Protein AF-A0A3B9J6S6-F1 (afdb_monomer_lite)

Structure (mmCIF, N/CA/C/O backbone):
data_AF-A0A3B9J6S6-F1
#
_entry.id   AF-A0A3B9J6S6-F1
#
loop_
_atom_site.group_PDB
_atom_site.id
_atom_site.type_symbol
_atom_site.label_atom_id
_atom_site.label_alt_id
_atom_site.label_comp_id
_atom_site.label_asym_id
_atom_site.label_entity_id
_atom_site.label_seq_id
_atom_site.pdbx_PDB_ins_code
_atom_site.Cartn_x
_atom_site.Cartn_y
_atom_site.Cartn_z
_atom_site.occupancy
_atom_site.B_iso_or_equiv
_atom_site.auth_seq_id
_atom_site.auth_comp_id
_atom_site.auth_asym_id
_atom_site.auth_atom_id
_atom_site.pdbx_PDB_model_num
ATOM 1 N N . MET A 1 1 ? 16.537 3.281 -15.828 1.00 79.25 1 MET A N 1
ATOM 2 C CA . MET A 1 1 ? 15.243 2.947 -16.466 1.00 79.25 1 MET A CA 1
ATOM 3 C C . MET A 1 1 ? 15.272 1.509 -16.943 1.00 79.25 1 MET A C 1
ATOM 5 O O . MET A 1 1 ? 16.335 1.067 -17.355 1.00 79.25 1 MET A O 1
ATOM 9 N N . LEU A 1 2 ? 14.136 0.812 -16.906 1.00 86.00 2 LEU A N 1
ATOM 10 C CA . LEU A 1 2 ? 14.035 -0.551 -17.427 1.00 86.00 2 LEU A CA 1
ATOM 11 C C . LEU A 1 2 ? 14.153 -0.561 -18.961 1.00 86.00 2 LEU A C 1
ATOM 13 O O . LEU A 1 2 ? 13.562 0.283 -19.645 1.00 86.00 2 LEU A O 1
ATOM 17 N N . THR A 1 3 ? 14.877 -1.534 -19.499 1.00 93.44 3 THR A N 1
ATOM 18 C CA . THR A 1 3 ? 14.862 -1.912 -20.917 1.00 93.44 3 THR A CA 1
ATOM 19 C C . THR A 1 3 ? 13.465 -2.380 -21.338 1.00 93.44 3 THR A C 1
ATOM 21 O O . THR A 1 3 ? 12.605 -2.669 -20.504 1.00 93.44 3 THR A O 1
ATOM 24 N N . LEU A 1 4 ? 13.208 -2.482 -22.647 1.00 93.12 4 LEU A N 1
ATOM 25 C CA . LEU A 1 4 ? 11.908 -2.946 -23.147 1.00 93.12 4 LEU A CA 1
ATOM 26 C C . LEU A 1 4 ? 11.543 -4.343 -22.613 1.00 93.12 4 LEU A C 1
ATOM 28 O O . LEU A 1 4 ? 10.412 -4.554 -22.182 1.00 93.12 4 LEU A O 1
ATOM 32 N N . ALA A 1 5 ? 12.505 -5.270 -22.597 1.00 96.44 5 ALA A N 1
ATOM 33 C CA . ALA A 1 5 ? 12.297 -6.617 -22.071 1.00 96.44 5 ALA A CA 1
ATOM 34 C C . ALA A 1 5 ? 11.933 -6.589 -20.578 1.00 96.44 5 ALA A C 1
ATOM 36 O O . ALA A 1 5 ? 10.943 -7.195 -20.171 1.00 96.44 5 ALA A O 1
ATOM 37 N N . GLU A 1 6 ? 12.672 -5.824 -19.772 1.00 94.88 6 GLU A N 1
ATOM 38 C CA . GLU A 1 6 ? 12.393 -5.673 -18.341 1.00 94.88 6 GLU A CA 1
ATOM 39 C C . GLU A 1 6 ? 11.028 -5.022 -18.081 1.00 94.88 6 GLU A C 1
ATOM 41 O O . GLU A 1 6 ? 10.301 -5.471 -17.199 1.00 94.88 6 GLU A O 1
ATOM 46 N N . LYS A 1 7 ? 10.622 -4.023 -18.879 1.00 93.88 7 LYS A N 1
ATOM 47 C CA . LYS A 1 7 ? 9.285 -3.406 -18.794 1.00 93.88 7 LYS A CA 1
ATOM 48 C C . LYS A 1 7 ? 8.164 -4.412 -19.040 1.00 93.88 7 LYS A C 1
ATOM 50 O O . LYS A 1 7 ? 7.141 -4.348 -18.357 1.00 93.88 7 LYS A O 1
ATOM 55 N N . ILE A 1 8 ? 8.342 -5.313 -20.009 1.00 96.19 8 ILE A N 1
ATOM 56 C CA . ILE A 1 8 ? 7.363 -6.359 -20.335 1.00 96.19 8 ILE A CA 1
ATOM 57 C C . ILE A 1 8 ? 7.280 -7.372 -19.191 1.00 96.19 8 ILE A C 1
ATOM 59 O O . ILE A 1 8 ? 6.184 -7.664 -18.718 1.00 96.19 8 ILE A O 1
ATOM 63 N N . ILE A 1 9 ? 8.421 -7.871 -18.707 1.00 96.88 9 ILE A N 1
ATOM 64 C CA . ILE A 1 9 ? 8.458 -8.834 -17.596 1.00 96.88 9 ILE A CA 1
ATOM 65 C C . ILE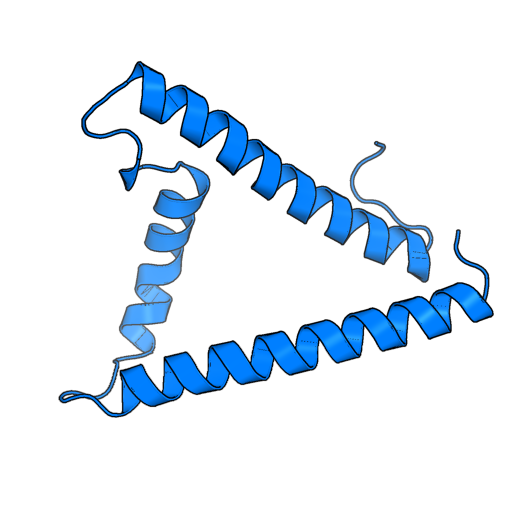 A 1 9 ? 7.841 -8.217 -16.335 1.00 96.88 9 ILE A C 1
ATOM 67 O O . ILE A 1 9 ? 6.999 -8.846 -15.694 1.00 96.88 9 ILE A O 1
ATOM 71 N N . PHE A 1 10 ? 8.197 -6.971 -16.010 1.00 94.44 10 PHE A N 1
ATOM 72 C CA . PHE A 1 10 ? 7.635 -6.253 -14.868 1.00 94.44 10 PHE A CA 1
ATOM 73 C C . PHE A 1 10 ? 6.122 -6.054 -15.011 1.00 94.44 10 PHE A C 1
ATOM 75 O O . PHE A 1 10 ? 5.386 -6.290 -14.055 1.00 94.44 10 PHE A O 1
ATOM 82 N N . ALA A 1 11 ? 5.636 -5.697 -16.207 1.00 95.62 11 ALA A N 1
ATOM 83 C CA . ALA A 1 11 ? 4.204 -5.535 -16.460 1.00 95.62 11 ALA A CA 1
ATOM 84 C C . ALA A 1 11 ? 3.447 -6.847 -16.229 1.00 95.62 11 ALA A C 1
ATOM 86 O O . ALA A 1 11 ? 2.414 -6.857 -15.563 1.00 95.62 11 ALA A O 1
ATOM 87 N N . LEU A 1 12 ? 3.972 -7.963 -16.741 1.00 97.88 12 LEU A N 1
ATOM 88 C CA . LEU A 1 12 ? 3.371 -9.281 -16.547 1.00 97.88 12 LEU A CA 1
ATOM 89 C C . LEU A 1 12 ? 3.344 -9.666 -15.064 1.00 97.88 12 LEU A C 1
ATOM 91 O O . LEU A 1 12 ? 2.299 -10.081 -14.565 1.00 97.88 12 LEU A O 1
ATOM 95 N N . ALA A 1 13 ? 4.450 -9.473 -14.343 1.00 96.25 13 ALA A N 1
ATOM 96 C CA . ALA A 1 13 ? 4.520 -9.747 -12.909 1.00 96.25 13 ALA A CA 1
ATOM 97 C C . ALA A 1 13 ? 3.523 -8.890 -12.106 1.00 96.25 13 ALA A C 1
ATOM 99 O O . ALA A 1 13 ? 2.801 -9.413 -11.253 1.00 96.25 13 ALA A O 1
ATOM 100 N N . LEU A 1 14 ? 3.428 -7.593 -12.419 1.00 94.69 14 LEU A N 1
ATOM 101 C CA . LEU A 1 14 ? 2.472 -6.669 -11.810 1.00 94.69 14 LEU A CA 1
ATOM 102 C C . LEU A 1 14 ? 1.025 -7.113 -12.064 1.00 94.69 14 LEU A C 1
ATOM 104 O O . LEU A 1 14 ? 0.239 -7.203 -11.123 1.00 94.69 14 LEU A O 1
ATOM 108 N N . LEU A 1 15 ? 0.674 -7.434 -13.312 1.00 97.50 15 LEU A N 1
ATOM 109 C CA . LEU A 1 15 ? -0.674 -7.876 -13.682 1.00 97.50 15 LEU A CA 1
ATOM 110 C C . LEU A 1 15 ? -1.061 -9.189 -12.996 1.00 97.50 15 LEU A C 1
ATOM 112 O O . LEU A 1 15 ? -2.178 -9.309 -12.493 1.00 97.50 15 LEU A O 1
ATOM 116 N N . VAL A 1 16 ? -0.142 -10.153 -12.925 1.00 98.25 16 VAL A N 1
ATOM 117 C CA . VAL A 1 16 ? -0.360 -11.424 -12.220 1.00 98.25 16 VAL A CA 1
ATOM 118 C C . VAL A 1 16 ? -0.585 -11.182 -10.723 1.00 98.25 16 VAL A C 1
ATOM 120 O O . VAL A 1 16 ? -1.536 -11.717 -10.148 1.00 98.25 16 VAL A O 1
ATOM 123 N N . SER A 1 17 ? 0.227 -10.329 -10.096 1.00 96.62 17 SER A N 1
ATOM 124 C CA . SER A 1 17 ? 0.072 -9.953 -8.684 1.00 96.62 17 SER A CA 1
ATOM 125 C C . SER A 1 17 ? -1.275 -9.271 -8.409 1.00 96.62 17 SER A C 1
ATOM 127 O O . SER A 1 17 ? -2.001 -9.652 -7.483 1.00 96.62 17 SER A O 1
ATOM 129 N N . LEU A 1 18 ? -1.669 -8.319 -9.261 1.00 96.69 18 LEU A N 1
ATOM 130 C CA . LEU A 1 18 ? -2.963 -7.641 -9.173 1.00 96.69 18 LEU A CA 1
ATOM 131 C C . LEU A 1 18 ? -4.129 -8.611 -9.368 1.00 96.69 18 LEU A C 1
ATOM 133 O O . LEU A 1 18 ? -5.106 -8.534 -8.625 1.00 96.69 18 LEU A O 1
ATOM 137 N N . TYR A 1 19 ? -4.024 -9.556 -10.305 1.00 98.25 19 TYR A N 1
ATOM 138 C CA . TYR A 1 19 ? -5.048 -10.574 -10.532 1.00 98.25 19 TYR A CA 1
ATOM 139 C C . TYR A 1 19 ? -5.299 -11.414 -9.274 1.00 98.25 19 TYR A C 1
ATOM 141 O O . TYR A 1 19 ? -6.446 -11.554 -8.837 1.00 98.25 19 TYR A O 1
ATOM 149 N N . PHE A 1 20 ? -4.243 -11.941 -8.648 1.00 98.31 20 PHE A N 1
ATOM 150 C CA . PHE A 1 20 ? -4.388 -12.740 -7.429 1.00 98.31 20 PHE A CA 1
ATOM 151 C C . PHE A 1 20 ? -4.868 -11.906 -6.237 1.00 98.31 20 PHE A C 1
ATOM 153 O O . PHE A 1 20 ? -5.717 -12.370 -5.470 1.00 98.31 20 PHE A O 1
ATOM 160 N N . THR A 1 21 ? -4.409 -10.658 -6.124 1.00 97.38 21 THR A N 1
ATOM 161 C CA . THR A 1 21 ? -4.894 -9.708 -5.112 1.00 97.38 21 THR A CA 1
ATOM 162 C C . THR A 1 21 ? -6.394 -9.458 -5.275 1.00 97.38 21 THR A C 1
ATOM 164 O O . THR A 1 21 ? -7.157 -9.601 -4.318 1.00 97.38 21 THR A O 1
ATOM 167 N N . TRP A 1 22 ? -6.847 -9.172 -6.499 1.00 98.12 22 TRP A N 1
ATOM 168 C CA . TRP A 1 22 ? -8.258 -8.951 -6.814 1.00 98.12 22 TRP A CA 1
ATOM 169 C C . TRP A 1 22 ? -9.117 -10.174 -6.497 1.00 98.12 22 TRP A C 1
ATOM 171 O O . TRP A 1 22 ? -10.171 -10.042 -5.880 1.00 98.12 22 TRP A O 1
ATOM 181 N N . ARG A 1 23 ? -8.656 -11.382 -6.843 1.00 98.31 23 ARG A N 1
ATOM 182 C CA . ARG A 1 23 ? -9.349 -12.637 -6.503 1.00 98.31 23 ARG A CA 1
ATOM 183 C C . ARG A 1 23 ? -9.549 -12.788 -4.992 1.00 98.31 23 ARG A C 1
ATOM 185 O O . ARG A 1 23 ? -10.619 -13.226 -4.567 1.00 98.31 23 ARG A O 1
ATOM 192 N N . GLY A 1 24 ? -8.553 -12.414 -4.190 1.00 97.69 24 GLY A N 1
ATOM 193 C CA . GLY A 1 24 ? -8.649 -12.401 -2.729 1.00 97.69 24 GLY A CA 1
ATOM 194 C C . GLY A 1 24 ? -9.666 -11.380 -2.215 1.00 97.69 24 GLY A C 1
ATOM 195 O O . GLY A 1 24 ? -10.567 -11.735 -1.453 1.00 97.69 24 GLY A O 1
ATOM 196 N N . VAL A 1 25 ? -9.577 -10.132 -2.681 1.00 96.56 25 VAL A N 1
ATOM 197 C CA . VAL A 1 25 ? -10.501 -9.048 -2.301 1.00 96.56 25 VAL A CA 1
ATOM 198 C C . VAL A 1 25 ? -11.943 -9.379 -2.694 1.00 96.56 25 VAL A C 1
ATOM 200 O O . VAL A 1 25 ? -12.852 -9.242 -1.874 1.00 96.56 25 VAL A O 1
ATOM 203 N N . ALA A 1 26 ? -12.167 -9.879 -3.910 1.00 96.62 26 ALA A N 1
ATOM 204 C CA . ALA A 1 26 ? -13.482 -10.293 -4.396 1.00 96.62 26 ALA A CA 1
ATOM 205 C C . ALA A 1 26 ? -14.087 -11.405 -3.525 1.00 96.62 26 ALA A C 1
ATOM 207 O O . ALA A 1 26 ? -15.266 -11.360 -3.185 1.00 96.62 26 ALA A O 1
ATOM 208 N N . ARG A 1 27 ? -13.272 -12.378 -3.095 1.00 96.69 27 ARG A N 1
ATOM 209 C CA . ARG A 1 27 ? -13.719 -13.435 -2.178 1.00 96.69 27 ARG A CA 1
ATOM 210 C C . ARG A 1 27 ? -14.149 -12.867 -0.825 1.00 96.69 27 ARG A C 1
ATOM 212 O O . ARG A 1 27 ? -15.219 -13.212 -0.336 1.00 96.69 27 ARG A O 1
ATOM 219 N N . ILE A 1 28 ? -13.336 -12.000 -0.222 1.00 94.06 28 ILE A N 1
ATOM 220 C CA . ILE A 1 28 ? -13.635 -11.404 1.091 1.00 94.06 28 ILE A CA 1
ATOM 221 C C . ILE A 1 28 ? -14.904 -10.550 1.018 1.00 94.06 28 ILE A C 1
ATOM 223 O O . ILE A 1 28 ? -15.799 -10.699 1.846 1.00 94.06 28 ILE A O 1
ATOM 227 N N . THR A 1 29 ? -15.002 -9.683 0.012 1.00 92.12 29 THR A N 1
ATOM 228 C CA . THR A 1 29 ? -16.162 -8.800 -0.179 1.00 92.12 29 THR A CA 1
ATOM 229 C C . THR A 1 29 ? -17.442 -9.586 -0.431 1.00 92.12 29 THR A C 1
ATOM 231 O O . THR A 1 29 ? -18.469 -9.261 0.161 1.00 92.12 29 THR A O 1
ATOM 234 N N . HIS A 1 30 ? -17.384 -10.656 -1.228 1.00 92.19 30 HIS A N 1
ATOM 235 C CA . HIS A 1 30 ? -18.518 -11.551 -1.440 1.00 92.19 30 HIS A CA 1
ATOM 236 C C . HIS A 1 30 ? -18.971 -12.224 -0.138 1.00 92.19 30 HIS A C 1
ATOM 238 O O . HIS A 1 30 ? -20.157 -12.192 0.185 1.00 92.19 30 HIS A O 1
ATOM 244 N N . ASN A 1 31 ? -18.033 -12.757 0.650 1.00 92.19 31 ASN A N 1
ATOM 245 C CA . ASN A 1 31 ? -18.344 -13.390 1.932 1.00 92.19 31 ASN A CA 1
ATOM 246 C C . ASN A 1 31 ? -19.003 -12.403 2.910 1.00 92.19 31 ASN A C 1
ATOM 248 O O . ASN A 1 31 ? -20.000 -12.741 3.542 1.00 92.19 31 ASN A O 1
ATOM 252 N N . ILE A 1 32 ? -18.501 -11.166 2.996 1.00 89.44 32 ILE A N 1
ATOM 253 C CA . ILE A 1 32 ? -19.110 -10.110 3.822 1.00 89.44 32 ILE A CA 1
ATOM 254 C C . ILE A 1 32 ? -20.522 -9.779 3.321 1.00 89.44 32 ILE A C 1
ATOM 256 O O . ILE A 1 32 ? -21.451 -9.665 4.117 1.00 89.44 32 ILE A O 1
ATOM 260 N N . ALA A 1 33 ? -20.699 -9.649 2.005 1.00 87.88 33 ALA A N 1
ATOM 261 C CA . ALA A 1 33 ? -21.982 -9.306 1.399 1.00 87.88 33 ALA A CA 1
ATOM 262 C C . ALA A 1 33 ? -23.035 -10.423 1.507 1.00 87.88 33 ALA A C 1
ATOM 264 O O . ALA A 1 33 ? -24.225 -10.126 1.456 1.00 87.88 33 ALA A O 1
ATOM 265 N N . SER A 1 34 ? -22.616 -11.684 1.667 1.00 87.94 34 SER A N 1
ATOM 266 C CA . SER A 1 34 ? -23.515 -12.827 1.883 1.00 87.94 34 SER A CA 1
ATOM 267 C C . SER A 1 34 ? -24.098 -12.927 3.302 1.00 87.94 34 SER A C 1
ATOM 269 O O . SER A 1 34 ? -24.947 -13.782 3.549 1.00 87.94 34 SER A O 1
ATOM 271 N N . GLY A 1 35 ? -23.660 -12.076 4.239 1.00 85.62 35 GLY A N 1
ATOM 272 C CA . GLY A 1 35 ? -24.190 -12.028 5.604 1.00 85.62 35 GLY A CA 1
ATOM 273 C C . GLY A 1 35 ? -25.619 -11.472 5.703 1.00 85.62 35 GLY A C 1
ATOM 274 O O . GLY A 1 35 ? -26.199 -10.989 4.730 1.00 85.62 35 GLY A O 1
ATOM 275 N N . GLN A 1 36 ? -26.204 -11.519 6.907 1.00 82.62 36 GLN A N 1
ATOM 276 C CA . GLN A 1 36 ? -27.492 -10.867 7.161 1.00 82.62 36 GLN A CA 1
ATOM 277 C C . GLN A 1 36 ? -27.344 -9.341 7.183 1.00 82.62 36 GLN A C 1
ATOM 279 O O . GLN A 1 36 ? -26.508 -8.798 7.901 1.00 82.62 36 GLN A O 1
ATOM 284 N N . GLY A 1 37 ? -28.205 -8.663 6.420 1.00 80.12 37 GLY A N 1
ATOM 285 C CA . GLY A 1 37 ? -28.108 -7.227 6.168 1.00 80.12 37 GLY A CA 1
ATOM 286 C C . GLY A 1 37 ? -27.128 -6.939 5.030 1.00 80.12 37 GLY A C 1
ATOM 287 O O . GLY A 1 37 ? -25.933 -7.203 5.131 1.00 80.12 37 GLY A O 1
ATOM 288 N N . LYS A 1 38 ? -27.633 -6.387 3.921 1.00 80.50 38 LYS A N 1
ATOM 289 C CA . LYS A 1 38 ? -26.767 -5.960 2.815 1.00 80.50 38 LYS A CA 1
ATOM 290 C C . LYS A 1 38 ? -25.885 -4.801 3.301 1.00 80.50 38 LYS A C 1
ATOM 292 O O . LYS A 1 38 ? -26.429 -3.875 3.908 1.00 80.50 38 LYS A O 1
ATOM 297 N N . PRO A 1 39 ? -24.568 -4.805 3.024 1.00 83.81 39 PRO A N 1
ATOM 298 C CA . PRO A 1 39 ? -23.722 -3.662 3.331 1.00 83.81 39 PRO A CA 1
ATOM 299 C C . PRO A 1 39 ? -24.268 -2.396 2.669 1.00 83.81 39 PRO A C 1
ATOM 301 O O . PRO A 1 39 ? -24.458 -2.355 1.452 1.00 83.81 39 PRO A O 1
ATOM 304 N N . ASP A 1 40 ? -24.505 -1.355 3.465 1.00 90.12 40 ASP A N 1
ATOM 305 C CA . ASP A 1 40 ? -24.782 -0.027 2.930 1.00 90.12 40 ASP A CA 1
ATOM 306 C C . ASP A 1 40 ? -23.462 0.598 2.454 1.00 90.12 40 ASP A C 1
ATOM 308 O O . ASP A 1 40 ? -22.671 1.147 3.230 1.00 90.12 40 ASP A O 1
ATOM 312 N N . TRP A 1 41 ? -23.216 0.492 1.150 1.00 87.19 41 TRP A N 1
ATOM 313 C CA . TRP A 1 41 ? -22.006 1.001 0.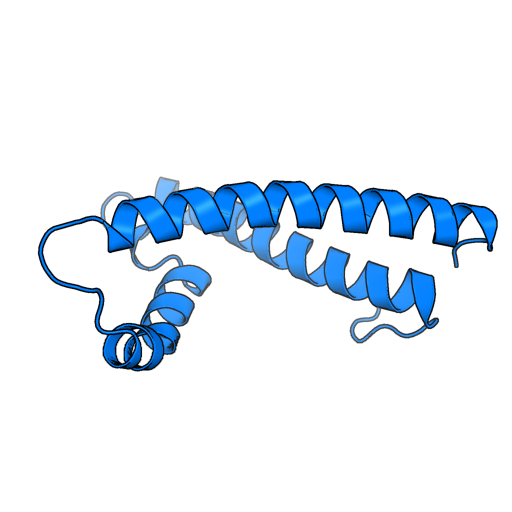510 1.00 87.19 41 TRP A CA 1
ATOM 314 C C . TRP A 1 41 ? -21.866 2.526 0.600 1.00 87.19 41 TRP A C 1
ATOM 316 O O . TRP A 1 41 ? -20.739 3.028 0.596 1.00 87.19 41 TRP A O 1
ATOM 326 N N . GLN A 1 42 ? -22.965 3.273 0.764 1.00 92.75 42 GLN A N 1
ATOM 327 C CA . GLN A 1 42 ? -22.893 4.719 0.984 1.00 92.75 42 GLN A CA 1
ATOM 328 C C . GLN A 1 42 ? -22.312 5.031 2.364 1.00 92.75 42 GLN A C 1
ATOM 330 O O . GLN A 1 42 ? -21.482 5.933 2.506 1.00 92.75 42 GLN A O 1
ATOM 335 N N . VAL A 1 43 ? -22.687 4.258 3.389 1.00 93.06 43 VAL A N 1
ATOM 336 C CA . VAL A 1 43 ? -22.112 4.390 4.737 1.00 93.06 43 VAL A CA 1
ATOM 337 C C . VAL A 1 43 ? -20.626 4.048 4.732 1.00 93.06 43 VAL A C 1
ATOM 339 O O . VAL A 1 43 ? -19.848 4.744 5.389 1.00 93.06 43 VAL A O 1
ATOM 342 N N . VAL A 1 44 ? -20.220 3.010 3.994 1.00 90.56 44 VAL A N 1
ATOM 343 C CA . VAL A 1 44 ? -18.805 2.628 3.851 1.00 90.56 44 VAL A CA 1
ATOM 344 C C . VAL A 1 44 ? -18.000 3.783 3.264 1.00 90.56 44 VAL A C 1
ATOM 346 O O . VAL A 1 44 ? -17.014 4.197 3.872 1.00 90.56 44 VAL A O 1
ATOM 349 N N . LEU A 1 45 ? -18.454 4.361 2.148 1.00 92.56 45 LEU A N 1
ATOM 350 C CA . LEU A 1 45 ? -17.776 5.491 1.512 1.00 92.56 45 LEU A CA 1
ATOM 351 C C . LEU A 1 45 ? -17.712 6.712 2.442 1.00 92.56 45 LEU A C 1
ATOM 353 O O . LEU A 1 45 ? -16.647 7.300 2.617 1.00 92.56 45 LEU A O 1
ATOM 357 N N . ARG A 1 46 ? -18.816 7.036 3.130 1.00 95.69 46 ARG A N 1
ATOM 358 C CA . ARG A 1 46 ? -18.872 8.139 4.105 1.00 95.69 46 ARG A CA 1
ATOM 359 C C . ARG A 1 46 ? -17.902 7.946 5.275 1.00 95.69 46 ARG A C 1
ATOM 361 O O . ARG A 1 46 ? -17.396 8.924 5.818 1.00 95.69 46 ARG A O 1
ATOM 368 N N . LYS A 1 47 ? -17.640 6.701 5.684 1.00 94.62 47 LYS A N 1
ATOM 369 C CA . LYS A 1 47 ? -16.710 6.366 6.778 1.00 94.62 47 LYS A CA 1
ATOM 370 C C . LYS A 1 47 ? -15.274 6.110 6.315 1.00 94.62 47 LYS A C 1
ATOM 372 O O . LYS A 1 47 ? -14.388 6.049 7.169 1.00 94.62 47 LYS A O 1
ATOM 377 N N . ALA A 1 48 ? -15.028 5.993 5.010 1.00 94.50 48 ALA A N 1
ATOM 378 C CA . ALA A 1 48 ? -13.725 5.631 4.458 1.00 94.50 48 ALA A 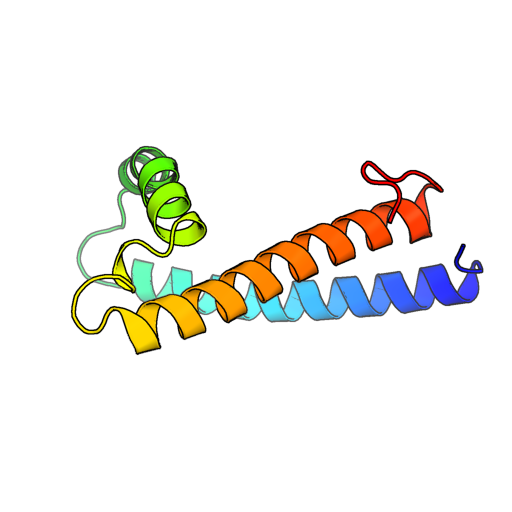CA 1
ATOM 379 C C . ALA A 1 48 ? -12.622 6.603 4.894 1.00 94.50 48 ALA A C 1
ATOM 381 O O . ALA A 1 48 ? -11.581 6.157 5.363 1.00 94.50 48 ALA A O 1
ATOM 382 N N . GLY A 1 49 ? -12.874 7.916 4.857 1.00 95.88 49 GLY A N 1
ATOM 383 C CA . GLY A 1 49 ? -11.898 8.919 5.302 1.00 95.88 49 GLY A CA 1
ATOM 384 C C . GLY A 1 49 ? -11.481 8.743 6.767 1.00 95.88 49 GLY A C 1
ATOM 385 O O . GLY A 1 49 ? -10.295 8.733 7.085 1.00 95.88 49 GLY A O 1
ATOM 386 N N . GLY A 1 50 ? -12.444 8.503 7.663 1.00 96.38 50 GLY A N 1
ATOM 387 C CA . GLY A 1 50 ? -12.156 8.232 9.074 1.00 96.38 50 GLY 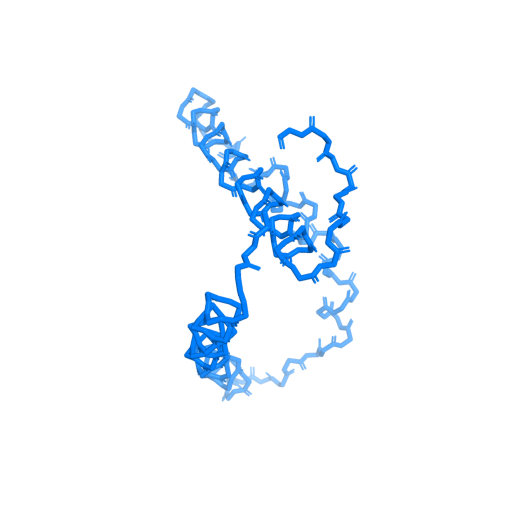A CA 1
ATOM 388 C C . GLY A 1 50 ? -11.421 6.906 9.297 1.00 96.38 50 GLY A C 1
ATOM 389 O O . GLY A 1 50 ? -10.602 6.800 10.210 1.00 96.38 50 GLY A O 1
ATOM 390 N N . ALA A 1 51 ? -11.687 5.894 8.468 1.00 94.75 51 ALA A N 1
ATOM 391 C CA . ALA A 1 51 ? -10.958 4.629 8.494 1.00 94.75 51 ALA A CA 1
ATOM 392 C C . ALA A 1 51 ? -9.511 4.796 8.001 1.00 94.75 51 ALA A C 1
ATOM 394 O O . ALA A 1 51 ? -8.593 4.317 8.663 1.00 94.75 51 ALA A O 1
ATOM 395 N N . ILE A 1 52 ? -9.301 5.536 6.907 1.00 95.31 52 ILE A N 1
ATOM 396 C CA . ILE A 1 52 ? -7.975 5.879 6.376 1.00 95.31 52 ILE A CA 1
ATOM 397 C C . ILE A 1 52 ? -7.175 6.654 7.420 1.00 95.31 52 ILE A C 1
ATOM 399 O O . ILE A 1 52 ? -6.035 6.296 7.695 1.00 95.31 52 ILE A O 1
ATOM 403 N N . PHE A 1 53 ? -7.776 7.656 8.064 1.00 95.69 53 PHE A N 1
ATOM 404 C CA . PHE A 1 53 ? -7.109 8.416 9.120 1.00 95.69 53 PHE A CA 1
ATOM 405 C C . PHE A 1 53 ? -6.635 7.508 10.260 1.00 95.69 53 PHE A C 1
ATOM 407 O O . PHE A 1 53 ? -5.471 7.558 10.652 1.00 95.69 53 PHE A O 1
ATOM 414 N N . LYS A 1 54 ? -7.508 6.623 10.756 1.00 94.31 54 LYS A N 1
ATOM 415 C CA . LYS A 1 54 ? -7.163 5.651 11.809 1.00 94.31 54 LYS A CA 1
ATOM 416 C C . LYS A 1 54 ? -6.063 4.684 11.386 1.00 94.31 54 LYS A C 1
ATOM 418 O O . LYS A 1 54 ? -5.246 4.310 12.223 1.00 94.31 54 LYS A O 1
ATOM 423 N N . PHE A 1 55 ? -6.065 4.272 10.120 1.00 93.38 55 PHE A N 1
ATOM 424 C CA . PHE A 1 55 ? -5.051 3.397 9.543 1.00 93.38 55 PHE A CA 1
ATOM 425 C C . PHE A 1 55 ? -3.692 4.100 9.462 1.00 93.38 55 PHE A C 1
ATOM 427 O O . PHE A 1 55 ? -2.730 3.613 10.042 1.00 93.38 55 PHE A O 1
ATOM 434 N N . VAL A 1 56 ? -3.627 5.278 8.834 1.00 94.81 56 VAL A N 1
ATOM 435 C CA . VAL A 1 56 ? -2.378 6.039 8.650 1.00 94.81 56 VAL A CA 1
ATOM 436 C C . VAL A 1 56 ? -1.778 6.475 9.986 1.00 94.81 56 VAL A C 1
ATOM 438 O O . VAL A 1 56 ? -0.563 6.467 10.148 1.00 94.81 56 VAL A O 1
ATOM 441 N N . THR A 1 57 ? -2.607 6.828 10.968 1.00 93.06 57 THR A N 1
ATOM 442 C CA . THR A 1 57 ? -2.140 7.218 12.311 1.00 93.06 57 THR A CA 1
ATOM 443 C C . THR A 1 57 ? -1.885 6.030 13.237 1.00 93.06 57 THR A C 1
ATOM 445 O O . THR A 1 57 ? -1.449 6.226 14.369 1.00 93.06 57 THR A O 1
ATOM 448 N N . PHE A 1 58 ? -2.194 4.804 12.799 1.00 92.12 58 PHE A N 1
ATOM 449 C CA . PHE A 1 58 ? -2.191 3.602 13.635 1.00 92.12 58 PHE A CA 1
ATOM 450 C C . PHE A 1 58 ? -2.952 3.786 14.962 1.00 92.12 58 PHE A C 1
ATOM 452 O O . PHE A 1 58 ? -2.633 3.150 15.966 1.00 92.12 58 PHE A O 1
ATOM 459 N N . GLN A 1 59 ? -3.998 4.623 14.985 1.00 91.25 59 GLN A N 1
ATOM 460 C CA . GLN A 1 59 ? -4.724 4.993 16.206 1.00 91.25 59 GLN A CA 1
ATOM 461 C C . GLN A 1 59 ? -5.158 3.786 17.071 1.00 91.25 59 GLN A C 1
ATOM 463 O O . GLN A 1 59 ? -5.030 3.865 18.294 1.00 91.25 59 GLN A O 1
ATOM 468 N N . PRO A 1 60 ? -5.642 2.654 16.508 1.00 87.81 60 PRO A N 1
ATOM 469 C CA . PRO A 1 60 ? -6.011 1.486 17.313 1.00 87.81 60 PRO A CA 1
ATOM 470 C C . PRO A 1 60 ? -4.830 0.820 18.033 1.00 87.81 60 PRO A C 1
ATOM 472 O O . PRO A 1 60 ? -5.030 0.196 19.075 1.00 87.81 60 PRO A O 1
ATOM 475 N N . VAL A 1 61 ? -3.614 0.949 17.494 1.00 86.56 61 VAL A N 1
ATOM 476 C CA . VAL A 1 61 ? -2.396 0.327 18.028 1.00 86.56 61 VAL A CA 1
ATOM 477 C C . VAL A 1 61 ? -1.943 1.034 19.307 1.00 86.56 61 VAL A C 1
ATOM 479 O O . VAL A 1 61 ? -1.503 0.374 20.245 1.00 86.56 61 VAL A O 1
ATOM 482 N N . PHE A 1 62 ? -2.113 2.354 19.409 1.00 86.69 62 PHE A N 1
ATOM 483 C CA . PHE A 1 62 ? -1.651 3.185 20.533 1.00 86.69 62 PHE A CA 1
ATOM 484 C C . PHE A 1 62 ? -2.580 3.187 21.767 1.00 86.69 62 PHE A C 1
ATOM 486 O O . PHE A 1 62 ? -2.740 4.212 22.424 1.00 86.69 62 PHE A O 1
ATOM 493 N N . ARG A 1 63 ? -3.213 2.054 22.113 1.00 81.94 63 ARG A N 1
ATOM 494 C CA . ARG A 1 63 ? -4.169 1.990 23.243 1.00 81.94 63 ARG A CA 1
ATOM 495 C C . ARG A 1 63 ? -3.607 1.502 24.577 1.00 81.94 63 ARG A C 1
ATOM 497 O O . ARG A 1 63 ? -3.913 2.102 25.597 1.00 81.94 63 ARG A O 1
ATOM 504 N N . PHE A 1 64 ? -2.855 0.400 24.593 1.00 79.94 64 PHE A N 1
ATOM 505 C CA . PHE A 1 64 ? -2.605 -0.337 25.846 1.00 79.94 64 PHE A CA 1
ATOM 506 C C . PHE A 1 64 ? -1.133 -0.435 26.265 1.00 79.94 64 PHE A C 1
ATOM 508 O O . PHE A 1 64 ? -0.861 -0.659 27.441 1.00 79.94 64 PHE A O 1
ATOM 515 N N . ARG A 1 65 ? -0.173 -0.316 25.334 1.00 89.75 65 ARG A N 1
ATOM 516 C CA . ARG A 1 65 ? 1.258 -0.537 25.617 1.00 89.75 65 ARG A CA 1
ATOM 517 C C . ARG A 1 65 ? 2.140 0.445 24.836 1.00 89.75 65 ARG A C 1
ATOM 519 O O . ARG A 1 65 ? 2.554 0.111 23.732 1.00 89.75 65 ARG A O 1
ATOM 526 N N . PRO A 1 66 ? 2.471 1.625 25.389 1.00 88.62 66 PRO A N 1
ATOM 527 C CA . PRO A 1 66 ? 3.049 2.726 24.616 1.00 88.62 66 PRO A CA 1
ATOM 528 C C . PRO A 1 66 ? 4.357 2.360 23.904 1.00 88.62 66 PRO A C 1
ATOM 530 O O . PRO A 1 66 ? 4.514 2.694 22.736 1.00 88.62 66 PRO A O 1
ATOM 533 N N . ILE A 1 67 ? 5.258 1.618 24.561 1.00 94.62 67 ILE A N 1
ATOM 534 C CA . ILE A 1 67 ? 6.544 1.222 23.963 1.00 94.62 67 ILE A CA 1
ATOM 535 C C . ILE A 1 67 ? 6.346 0.215 22.809 1.00 94.62 67 ILE A C 1
ATOM 537 O O . ILE A 1 67 ? 6.742 0.533 21.687 1.00 94.62 67 ILE A O 1
ATOM 541 N N . PRO A 1 68 ? 5.697 -0.957 23.001 1.00 94.31 68 PRO A N 1
ATOM 542 C CA . PRO A 1 68 ? 5.382 -1.856 21.887 1.00 94.31 68 PRO A CA 1
ATOM 543 C C . PRO A 1 68 ? 4.575 -1.198 20.764 1.00 94.31 68 PRO A C 1
ATOM 545 O O . PRO A 1 68 ? 4.839 -1.459 19.594 1.00 94.31 68 PRO A O 1
ATOM 548 N N . SER A 1 69 ? 3.613 -0.335 21.102 1.00 93.50 69 SER A N 1
ATOM 549 C CA . SER A 1 69 ? 2.801 0.387 20.122 1.00 93.50 69 SER A CA 1
ATOM 550 C C . SER A 1 69 ? 3.633 1.352 19.287 1.00 93.50 69 SER A C 1
ATOM 552 O O . SER A 1 69 ? 3.429 1.420 18.080 1.00 93.50 69 SER A O 1
ATOM 554 N N . LEU A 1 70 ? 4.594 2.052 19.898 1.00 93.69 70 LEU A N 1
ATOM 555 C CA . LEU A 1 70 ? 5.524 2.919 19.181 1.00 93.69 70 LEU A CA 1
ATOM 556 C C . LEU A 1 70 ? 6.393 2.113 18.214 1.00 93.69 70 LEU A C 1
ATOM 558 O O . LEU A 1 70 ? 6.467 2.461 17.040 1.00 93.69 70 LEU A O 1
ATOM 562 N N . LEU A 1 71 ? 6.993 1.012 18.676 1.00 94.88 71 LEU A N 1
ATOM 563 C CA . LEU A 1 71 ? 7.801 0.138 17.818 1.00 94.88 71 LEU A CA 1
ATOM 564 C C . LEU A 1 71 ? 6.977 -0.429 16.652 1.00 94.88 71 LEU A C 1
ATOM 566 O O . LEU A 1 71 ? 7.435 -0.424 15.512 1.00 94.88 71 LEU A O 1
ATOM 570 N N . HIS A 1 72 ? 5.742 -0.864 16.913 1.00 91.81 72 HIS A N 1
ATOM 571 C CA . HIS A 1 72 ? 4.838 -1.353 15.873 1.00 91.81 72 HIS A CA 1
ATOM 572 C C . HIS A 1 72 ? 4.437 -0.248 14.890 1.00 91.81 72 HIS A C 1
ATOM 574 O O . HIS A 1 72 ? 4.414 -0.484 13.685 1.00 91.81 72 HIS A O 1
ATOM 580 N N . GLY A 1 73 ? 4.167 0.960 15.393 1.00 93.12 73 GLY A N 1
ATOM 581 C CA . GLY A 1 73 ? 3.895 2.138 14.576 1.00 93.12 73 GLY A CA 1
ATOM 582 C C . GLY A 1 73 ? 5.057 2.452 13.638 1.00 93.12 73 GLY A C 1
ATOM 583 O O . GLY A 1 73 ? 4.837 2.581 12.441 1.00 93.12 73 GLY A O 1
ATOM 584 N N . LEU A 1 74 ? 6.298 2.488 14.141 1.00 94.81 74 LEU A N 1
ATOM 585 C CA . LEU A 1 74 ? 7.498 2.737 13.327 1.00 94.81 74 LEU A CA 1
ATOM 586 C C . LEU A 1 74 ? 7.642 1.728 12.182 1.00 94.81 74 LEU A C 1
ATOM 588 O O . LEU A 1 74 ? 7.868 2.123 11.040 1.00 94.81 74 LEU A O 1
ATOM 592 N N . ILE A 1 75 ? 7.455 0.437 12.468 1.00 95.12 75 ILE A N 1
ATOM 593 C CA . ILE A 1 75 ? 7.484 -0.616 11.444 1.00 95.12 75 ILE A CA 1
ATOM 594 C C . ILE A 1 75 ? 6.332 -0.428 10.443 1.00 95.12 75 ILE A C 1
ATOM 596 O O . ILE A 1 75 ? 6.540 -0.497 9.232 1.00 95.12 75 ILE A O 1
ATOM 600 N N . GLY A 1 76 ? 5.123 -0.147 10.933 1.00 94.94 76 GLY A N 1
ATOM 601 C CA . GLY A 1 76 ? 3.940 0.089 10.108 1.00 94.94 76 GLY A CA 1
ATOM 602 C C . GLY A 1 76 ? 4.086 1.289 9.168 1.00 94.94 76 GLY A C 1
ATOM 603 O O . GLY A 1 76 ? 3.788 1.180 7.978 1.00 94.94 76 GLY A O 1
ATOM 604 N N . TRP A 1 77 ? 4.594 2.417 9.666 1.00 96.25 77 TRP A N 1
ATOM 605 C CA . TRP A 1 77 ? 4.928 3.583 8.846 1.00 96.25 77 TRP A CA 1
ATOM 606 C C . TRP A 1 77 ? 6.057 3.283 7.864 1.00 96.25 77 TRP A C 1
ATOM 608 O O . TRP A 1 77 ? 5.991 3.750 6.731 1.00 96.25 77 TRP A O 1
ATOM 618 N N . GLY A 1 78 ? 7.035 2.456 8.245 1.00 96.06 78 GLY A N 1
ATOM 619 C CA . GLY A 1 78 ? 8.056 1.946 7.331 1.00 96.06 78 GLY A CA 1
ATOM 620 C C . GLY A 1 78 ? 7.449 1.200 6.139 1.00 96.06 78 GLY A C 1
ATOM 621 O O . GLY A 1 78 ? 7.791 1.492 4.995 1.00 96.06 78 GLY A O 1
ATOM 6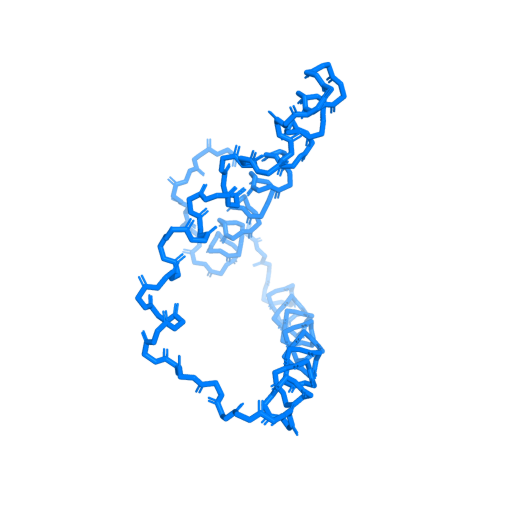22 N N . PHE A 1 79 ? 6.481 0.308 6.373 1.00 95.94 79 PHE A N 1
ATOM 623 C CA . PHE A 1 79 ? 5.758 -0.364 5.287 1.00 95.94 79 PHE A CA 1
ATOM 624 C C . PHE A 1 79 ? 4.925 0.600 4.435 1.00 95.94 79 PHE A C 1
ATOM 626 O O . PHE A 1 79 ? 4.870 0.442 3.216 1.00 95.94 79 PHE A O 1
ATOM 633 N N . LEU A 1 80 ? 4.300 1.612 5.044 1.00 95.19 80 LEU A N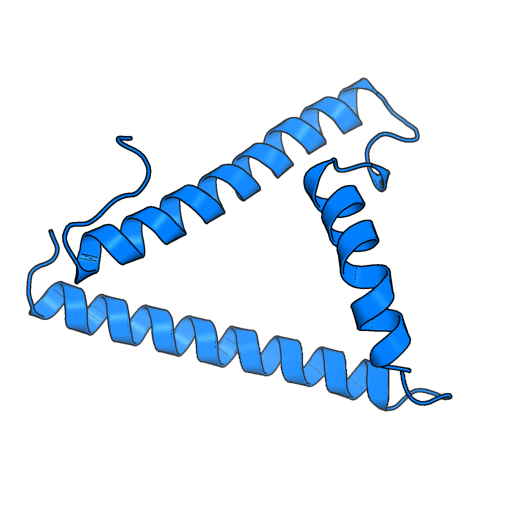 1
ATOM 634 C CA . LEU A 1 80 ? 3.548 2.626 4.302 1.00 95.19 80 LEU A CA 1
ATOM 635 C C . LEU A 1 80 ? 4.471 3.478 3.416 1.00 95.19 80 LEU A C 1
ATOM 637 O O . LEU A 1 80 ? 4.145 3.731 2.258 1.00 95.19 80 LEU A O 1
ATOM 641 N N . ALA A 1 81 ? 5.639 3.870 3.926 1.00 94.69 81 ALA A N 1
ATOM 642 C CA . ALA A 1 81 ? 6.661 4.563 3.152 1.00 94.69 81 ALA A CA 1
ATOM 643 C C . ALA A 1 81 ? 7.176 3.683 2.006 1.00 94.69 81 ALA A C 1
ATOM 645 O O . ALA A 1 81 ? 7.248 4.142 0.869 1.00 94.69 81 ALA A O 1
ATOM 646 N N . PHE A 1 82 ? 7.447 2.402 2.273 1.00 94.75 82 PHE A N 1
ATOM 647 C CA . PHE A 1 82 ? 7.863 1.449 1.246 1.00 94.75 82 PHE A CA 1
ATOM 648 C C . PHE A 1 82 ? 6.815 1.323 0.136 1.00 94.75 82 PHE A C 1
ATOM 650 O O . PHE A 1 82 ? 7.173 1.371 -1.037 1.00 94.75 82 PHE A O 1
ATOM 657 N N . LEU A 1 83 ? 5.524 1.243 0.474 1.00 93.69 83 LEU A N 1
ATOM 658 C CA . LEU A 1 83 ? 4.445 1.253 -0.516 1.00 93.69 83 LEU A CA 1
ATOM 659 C C . LEU A 1 83 ? 4.515 2.497 -1.415 1.00 93.69 83 LEU A C 1
ATOM 661 O O . LEU A 1 83 ? 4.469 2.366 -2.634 1.00 93.69 83 LEU A O 1
ATOM 665 N N . LEU A 1 84 ? 4.652 3.692 -0.832 1.00 94.12 84 LEU A N 1
ATOM 666 C CA . LEU A 1 84 ? 4.727 4.943 -1.596 1.00 94.12 84 LEU A CA 1
ATOM 667 C C . LEU A 1 84 ? 5.962 5.001 -2.504 1.00 94.12 84 LEU A C 1
ATOM 669 O O . LEU A 1 84 ? 5.850 5.429 -3.652 1.00 94.12 84 LEU A O 1
ATOM 673 N N . ILE A 1 85 ? 7.115 4.537 -2.022 1.00 94.12 85 ILE A N 1
ATOM 674 C CA . ILE A 1 85 ? 8.349 4.453 -2.815 1.00 94.12 85 ILE A CA 1
ATOM 675 C C . ILE A 1 85 ? 8.163 3.483 -3.986 1.00 94.12 85 ILE A C 1
ATOM 677 O O . ILE A 1 85 ? 8.444 3.847 -5.121 1.00 94.12 85 ILE A O 1
ATOM 681 N N . ASN A 1 86 ? 7.582 2.302 -3.758 1.00 92.88 86 ASN A N 1
ATOM 682 C CA . ASN A 1 86 ? 7.330 1.340 -4.836 1.00 92.88 86 ASN A CA 1
ATOM 683 C C . ASN A 1 86 ? 6.366 1.897 -5.895 1.00 92.88 86 ASN A C 1
ATOM 685 O O . ASN A 1 86 ? 6.534 1.636 -7.085 1.00 92.88 86 ASN A O 1
ATOM 689 N N . LEU A 1 87 ? 5.364 2.685 -5.493 1.00 93.19 87 LEU A N 1
ATOM 690 C CA . LEU A 1 87 ? 4.480 3.365 -6.443 1.00 93.19 87 LEU A CA 1
ATOM 691 C C . LEU A 1 87 ? 5.234 4.419 -7.274 1.00 93.19 87 LEU A C 1
ATOM 693 O O . LEU A 1 87 ? 5.014 4.507 -8.483 1.00 93.19 87 LEU A O 1
ATOM 697 N N . ASN A 1 88 ? 6.149 5.172 -6.656 1.00 93.25 88 ASN A N 1
ATOM 698 C CA . ASN A 1 88 ? 7.042 6.101 -7.356 1.00 93.25 88 ASN A CA 1
ATOM 699 C C . ASN A 1 88 ? 7.959 5.361 -8.345 1.00 93.25 88 ASN A C 1
ATOM 701 O O . ASN A 1 88 ? 8.150 5.804 -9.476 1.00 93.25 88 ASN A O 1
ATOM 705 N N . ASP A 1 89 ? 8.477 4.196 -7.953 1.00 90.88 89 ASP A N 1
ATOM 706 C CA . ASP A 1 89 ? 9.357 3.380 -8.789 1.00 90.88 89 ASP A CA 1
ATOM 707 C C . ASP A 1 89 ? 8.644 2.823 -10.022 1.00 90.88 89 ASP A C 1
ATOM 709 O O . ASP A 1 89 ? 9.244 2.771 -11.095 1.00 90.88 89 ASP A O 1
ATOM 713 N N . ILE A 1 90 ? 7.356 2.474 -9.919 1.00 91.81 90 ILE A N 1
ATOM 714 C CA . ILE A 1 90 ? 6.541 2.091 -11.083 1.00 91.81 90 ILE A CA 1
ATOM 715 C C . ILE A 1 90 ? 6.482 3.249 -12.086 1.00 91.81 90 ILE A C 1
ATOM 717 O O . ILE A 1 90 ? 6.711 3.053 -13.281 1.00 91.81 90 ILE A O 1
ATOM 721 N N . LEU A 1 91 ? 6.210 4.468 -11.616 1.00 91.75 91 LEU A N 1
ATOM 722 C CA . LEU A 1 91 ? 6.147 5.645 -12.485 1.00 91.75 91 LEU A CA 1
ATOM 723 C C . LEU A 1 91 ? 7.489 5.930 -13.145 1.00 91.75 91 LEU A C 1
ATOM 725 O O . LEU A 1 91 ? 7.550 6.160 -14.356 1.00 91.75 91 LEU A O 1
ATOM 729 N N . TYR A 1 92 ? 8.569 5.827 -12.379 1.00 90.94 92 TYR A N 1
ATOM 730 C CA . TYR A 1 92 ? 9.903 5.983 -12.922 1.00 90.94 92 TYR A CA 1
ATOM 731 C C . TYR A 1 92 ? 10.216 4.919 -13.965 1.00 90.94 92 TYR A C 1
ATOM 733 O O . TYR A 1 92 ? 10.711 5.245 -15.041 1.00 90.94 92 TYR A O 1
ATOM 741 N N . ALA A 1 93 ? 9.914 3.655 -13.675 1.00 89.50 93 ALA A N 1
ATOM 742 C CA . ALA A 1 93 ? 10.212 2.532 -14.549 1.00 89.50 93 ALA A CA 1
ATOM 743 C C . ALA A 1 93 ? 9.586 2.710 -15.938 1.00 89.50 93 ALA A C 1
ATOM 745 O O . ALA A 1 93 ? 10.250 2.428 -16.939 1.00 89.50 93 ALA A O 1
ATOM 746 N N . TYR A 1 94 ? 8.354 3.222 -16.015 1.00 89.75 94 TYR A N 1
ATOM 747 C CA . TYR A 1 94 ? 7.624 3.373 -17.276 1.00 89.75 94 TYR A CA 1
ATOM 748 C C . TYR A 1 94 ? 7.776 4.743 -17.938 1.00 89.75 94 TYR A C 1
ATOM 750 O O . TYR A 1 94 ? 7.937 4.786 -19.161 1.00 89.75 94 TYR A O 1
ATOM 758 N N . PHE A 1 95 ? 7.774 5.828 -17.160 1.00 89.94 95 PHE A N 1
ATOM 759 C CA . PHE A 1 95 ? 7.600 7.199 -17.658 1.00 89.94 95 PHE A CA 1
ATOM 760 C C . PHE A 1 95 ? 8.794 8.129 -17.419 1.00 89.94 95 PHE A C 1
ATOM 762 O O . PHE A 1 95 ? 8.752 9.275 -17.851 1.00 89.94 95 PHE A O 1
ATOM 769 N N . ASN A 1 96 ? 9.856 7.667 -16.750 1.00 88.19 96 ASN A N 1
ATOM 770 C CA . ASN A 1 96 ? 11.000 8.504 -16.352 1.00 88.19 96 ASN A CA 1
ATOM 771 C C . ASN A 1 96 ? 10.608 9.701 -15.478 1.00 88.19 96 ASN A C 1
ATOM 773 O O . ASN A 1 96 ? 11.294 10.719 -15.457 1.00 88.19 96 ASN A O 1
ATOM 777 N N . TRP A 1 97 ? 9.490 9.575 -14.771 1.00 90.81 97 TRP A N 1
ATOM 778 C CA . TRP A 1 97 ? 8.965 10.602 -13.895 1.00 90.81 97 TRP A CA 1
ATOM 779 C C . TRP A 1 97 ? 8.903 10.066 -12.470 1.00 90.81 97 TRP A C 1
ATOM 781 O O . TRP A 1 97 ? 8.511 8.920 -12.254 1.00 90.81 97 TRP A O 1
ATOM 791 N N . ARG A 1 98 ? 9.311 10.895 -11.512 1.00 88.06 98 ARG A N 1
ATOM 792 C CA . ARG A 1 98 ? 9.223 10.644 -10.073 1.00 88.06 98 ARG A CA 1
ATOM 793 C C . ARG A 1 98 ? 8.614 11.875 -9.418 1.00 88.06 98 ARG A C 1
ATOM 795 O O . ARG A 1 98 ? 8.872 12.992 -9.858 1.00 88.06 98 ARG A O 1
ATOM 802 N N . TRP A 1 99 ? 7.818 11.673 -8.374 1.00 84.62 99 TRP A N 1
ATOM 803 C CA . TRP A 1 99 ? 7.303 12.767 -7.543 1.00 84.62 99 TRP A CA 1
ATOM 804 C C . TRP A 1 99 ? 8.216 13.084 -6.351 1.00 84.62 99 TRP A C 1
ATOM 806 O O . TRP A 1 99 ? 8.054 14.121 -5.717 1.00 84.62 99 TRP A O 1
ATOM 816 N N . VAL A 1 100 ? 9.145 12.181 -6.025 1.00 83.69 100 VAL A N 1
ATOM 817 C CA . VAL A 1 100 ? 10.103 12.300 -4.921 1.00 83.69 100 VAL A CA 1
ATOM 818 C C . VAL A 1 100 ? 11.469 11.826 -5.421 1.00 83.69 100 VAL A C 1
ATOM 820 O O . VAL A 1 100 ? 11.582 10.724 -5.969 1.00 83.69 100 VAL A O 1
ATOM 823 N N . ASP A 1 101 ? 12.480 12.673 -5.218 1.00 74.38 101 ASP A N 1
ATOM 824 C CA . ASP A 1 101 ? 13.881 12.440 -5.581 1.00 74.38 101 ASP A CA 1
ATOM 825 C C . ASP A 1 101 ? 14.598 11.674 -4.463 1.00 74.38 101 ASP A C 1
ATOM 827 O O . ASP A 1 101 ? 15.375 12.239 -3.690 1.00 74.38 101 ASP A O 1
ATOM 831 N N . HIS A 1 102 ? 14.287 10.387 -4.332 1.00 60.09 102 HIS A N 1
ATOM 832 C CA . HIS A 1 102 ? 15.017 9.441 -3.486 1.00 60.09 102 HIS A CA 1
ATOM 833 C C . HIS A 1 102 ? 15.410 8.210 -4.311 1.00 60.09 102 HIS A C 1
ATOM 835 O O . HIS A 1 102 ? 14.691 7.889 -5.295 1.00 60.09 102 HIS A O 1
#

Secondary structure (DSSP, 8-state):
---HHHHHHHHHHHHHHHHHHHHHHHHHHHHHHTSSS---HHHHHHHHHHHHHHHHTTTTTTTS-HHHHHHHHHHHHHHHHHHHHHHHHHHHHHHS--SS--

Sequence (102 aa):
MLTLAEKIIFALALLVSLYFTWRGVARITHNIASGQGKPDWQVVLRKAGGAIFKFVTFQPVFRFRPIPSLLHGLIGWGFLAFLLINLNDILYAYFNWRWVDH

pLDDT: mean 91.89, std 5.76, range [60.09, 98.31]

Radius of gyration: 18.51 Å; chains: 1; bounding box: 43×26×49 Å

Foldseek 3Di:
DDDPVRLVVVVVVVVVVVVVVVVVVVVVQVVVCPDPDGDPVVVCVVCVVVVVVCQLQVVVLCDDDNVVSVVVNVVSVVVVVVVLVVVQVNCCNPPVDGPDDD